Protein AF-A0A851NGW9-F1 (afdb_monomer)

Mean predicted aligned error: 7.96 Å

Solvent-accessible surface area (backbone atoms only — not comparable to full-atom values): 5065 Å² total; per-residue (Å²): 132,86,76,75,72,80,26,52,37,91,88,79,66,53,76,37,100,34,62,71,58,33,55,59,53,52,48,70,71,46,84,75,35,84,35,58,37,87,91,78,63,54,61,23,80,41,63,71,56,38,59,58,49,50,30,74,76,71,65,49,42,86,40,66,36,85,88,78,70,49,60,27,74,42,68,91,70,56,75,129

InterPro domains:
  IPR013087 Zinc finger C2H2-type [PF00096] (7-29)
  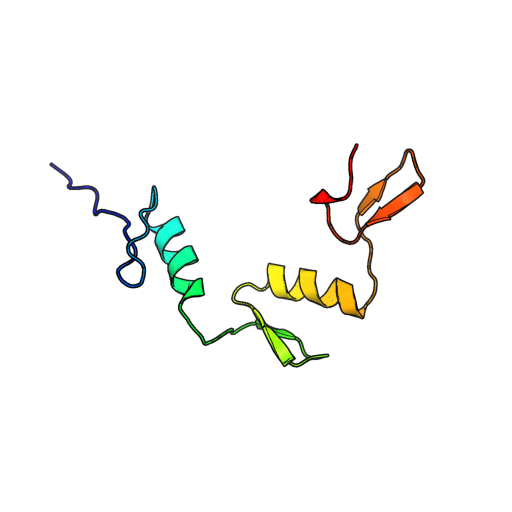IPR013087 Zinc finger C2H2-type [PF00096] (35-57)
  IPR013087 Zinc finger C2H2-type [PF13912] (63-73)
  IPR013087 Zinc finger C2H2-type [PS00028] (7-29)
  IPR013087 Zinc finger C2H2-type [PS00028] (37-57)
  IPR013087 Zinc finger C2H2-type [PS50157] (7-34)
  IPR013087 Zinc finger C2H2-type [PS50157] (35-62)
  IPR013087 Zinc finger C2H2-type [PS50157] (63-80)
  IPR013087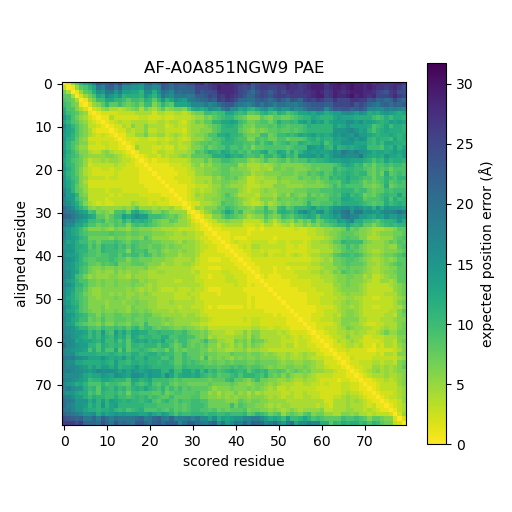 Zinc finger C2H2-type [SM00355] (7-29)
  IPR013087 Zinc finger C2H2-type [SM00355] (35-57)
  IPR036236 Zinc finger C2H2 superfamily [SSF57667] (6-38)
  IPR036236 Zinc finger C2H2 superfamily [SSF57667] (29-79)

Radius of gyration: 18.05 Å; Cα contacts (8 Å, |Δi|>4): 84; chains: 1; bounding box: 45×28×45 Å

Secondary structure (DSSP, 8-state):
-------B-TTT--B-SSHHHHHHHHTTT-S--SEE-TTT--EESSHHHHHHHHHHHH----EE-TTT--EESSGGG---

Structure (mmCIF, N/CA/C/O backbone):
data_AF-A0A851NGW9-F1
#
_entry.id   AF-A0A851NGW9-F1
#
loop_
_atom_site.group_PDB
_atom_site.id
_atom_site.type_symbol
_atom_site.label_atom_id
_atom_site.label_alt_id
_atom_site.label_comp_id
_atom_site.label_asym_id
_atom_site.label_entity_id
_atom_site.label_seq_id
_atom_site.pdbx_PDB_ins_code
_atom_site.Cartn_x
_atom_site.Cartn_y
_atom_site.Cartn_z
_atom_site.occupancy
_atom_site.B_iso_or_equiv
_atom_site.auth_seq_id
_atom_site.auth_comp_id
_atom_site.auth_asym_id
_atom_site.auth_atom_id
_atom_site.pdbx_PDB_model_num
ATOM 1 N N . ALA A 1 1 ? 35.678 4.341 -21.721 1.00 37.28 1 ALA A N 1
ATOM 2 C CA . ALA A 1 1 ? 34.478 5.108 -21.338 1.00 37.28 1 ALA A CA 1
ATOM 3 C C . ALA A 1 1 ? 33.360 4.117 -21.035 1.00 37.28 1 ALA A C 1
ATOM 5 O O . ALA A 1 1 ? 32.841 3.507 -21.960 1.00 37.28 1 ALA A O 1
ATOM 6 N N . ALA A 1 2 ? 33.068 3.856 -19.759 1.00 44.75 2 ALA A N 1
ATOM 7 C CA . ALA A 1 2 ? 31.947 2.995 -19.397 1.00 44.75 2 ALA A CA 1
ATOM 8 C C . ALA A 1 2 ? 30.663 3.802 -19.612 1.00 44.75 2 ALA A C 1
ATOM 10 O O . ALA A 1 2 ? 30.355 4.697 -18.829 1.00 44.75 2 ALA A O 1
ATOM 11 N N . ALA A 1 3 ? 29.971 3.553 -20.722 1.00 50.84 3 ALA A N 1
ATOM 12 C CA . ALA A 1 3 ? 28.655 4.119 -20.956 1.00 50.84 3 ALA A CA 1
ATOM 13 C C . ALA A 1 3 ? 27.715 3.549 -19.889 1.00 50.84 3 A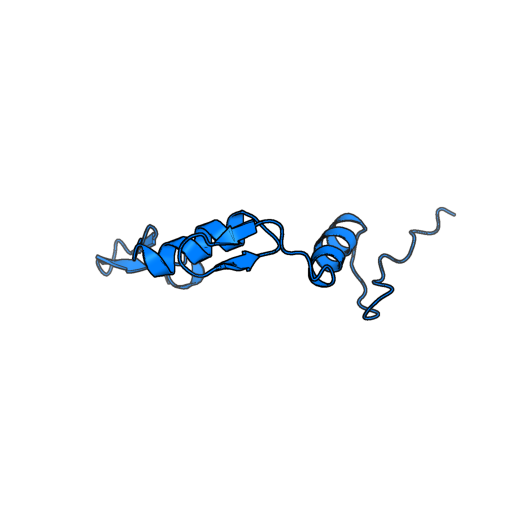LA A C 1
ATOM 15 O O . ALA A 1 3 ? 27.316 2.386 -19.956 1.00 50.84 3 ALA A O 1
ATOM 16 N N . SER A 1 4 ? 27.416 4.348 -18.866 1.00 60.09 4 SER A N 1
ATOM 17 C CA . SER A 1 4 ? 26.357 4.062 -17.906 1.00 60.09 4 SER A CA 1
ATOM 18 C C . SER A 1 4 ? 25.073 3.864 -18.704 1.00 60.09 4 SER A C 1
ATOM 20 O O . SER A 1 4 ? 24.539 4.827 -19.252 1.00 60.09 4 SER A O 1
ATOM 22 N N . ALA A 1 5 ? 24.625 2.615 -18.847 1.00 67.06 5 ALA A N 1
ATOM 23 C CA . ALA A 1 5 ? 23.423 2.302 -19.604 1.00 67.06 5 ALA A CA 1
ATOM 24 C C . ALA A 1 5 ? 22.267 3.175 -19.084 1.00 67.06 5 ALA A C 1
ATOM 26 O O . ALA A 1 5 ? 22.037 3.204 -17.866 1.00 67.06 5 ALA A O 1
ATOM 27 N N . PRO A 1 6 ? 21.557 3.910 -19.961 1.00 71.25 6 PRO A N 1
ATOM 28 C CA . PRO A 1 6 ? 20.438 4.727 -19.531 1.00 71.25 6 PRO A CA 1
ATOM 29 C C . PRO A 1 6 ? 19.409 3.803 -18.886 1.00 71.25 6 PRO A C 1
ATOM 31 O O . PRO A 1 6 ? 18.867 2.900 -19.522 1.00 71.25 6 PRO A O 1
ATOM 34 N N . CYS A 1 7 ? 19.164 3.999 -17.592 1.00 83.12 7 CYS A N 1
ATOM 35 C CA . CYS A 1 7 ? 18.187 3.223 -16.841 1.00 83.12 7 CYS A CA 1
ATOM 36 C C . CYS A 1 7 ? 16.784 3.759 -17.156 1.00 83.12 7 CYS A C 1
ATOM 38 O O . CYS A 1 7 ? 16.112 4.335 -16.302 1.00 83.12 7 CYS A O 1
ATOM 40 N N . GLN A 1 8 ? 16.368 3.599 -18.412 1.00 88.31 8 GLN A N 1
ATOM 41 C CA . GLN A 1 8 ? 15.083 4.034 -18.940 1.00 88.31 8 GLN A CA 1
ATOM 42 C C . GLN A 1 8 ? 14.132 2.845 -19.102 1.00 88.31 8 GLN A C 1
ATOM 44 O O . GLN A 1 8 ? 14.518 1.747 -19.501 1.00 88.31 8 GLN A O 1
ATOM 49 N N . CYS A 1 9 ? 12.860 3.060 -18.786 1.00 89.75 9 CYS A N 1
ATOM 50 C CA . CYS A 1 9 ? 11.816 2.071 -18.986 1.00 89.75 9 CYS A CA 1
ATOM 51 C C . CYS A 1 9 ? 11.393 2.012 -20.452 1.00 89.75 9 CYS A C 1
ATOM 53 O O . CYS A 1 9 ? 10.842 2.979 -20.966 1.00 89.75 9 CYS A O 1
ATOM 55 N N . GLY A 1 10 ? 11.561 0.855 -21.095 1.00 86.88 10 GLY A N 1
ATOM 56 C CA . GLY A 1 10 ? 11.115 0.638 -22.477 1.00 86.88 10 GLY A CA 1
ATOM 57 C C . GLY A 1 10 ? 9.593 0.632 -22.682 1.00 86.88 10 GLY A C 1
ATOM 58 O O . GLY A 1 10 ? 9.148 0.733 -23.814 1.00 86.88 10 GLY A O 1
ATOM 59 N N . VAL A 1 11 ? 8.792 0.538 -21.611 1.00 86.31 11 VAL A N 1
ATOM 60 C CA . VAL A 1 11 ? 7.317 0.506 -21.703 1.00 86.31 11 VAL A CA 1
ATOM 61 C C . VAL A 1 11 ? 6.716 1.912 -21.670 1.00 86.31 11 VAL A C 1
ATOM 63 O O . VAL A 1 11 ? 5.818 2.224 -22.440 1.00 86.31 11 VAL A O 1
ATOM 66 N N . CYS A 1 12 ? 7.197 2.777 -20.773 1.00 90.06 12 CYS A N 1
ATOM 67 C CA . CYS A 1 12 ? 6.613 4.107 -20.546 1.00 90.06 12 CYS A CA 1
ATOM 68 C C . CYS A 1 12 ? 7.613 5.263 -20.689 1.00 90.06 12 CYS A C 1
ATOM 70 O O . CYS A 1 12 ? 7.280 6.406 -20.388 1.00 90.06 12 CYS A O 1
ATOM 72 N N . GLY A 1 13 ? 8.858 4.974 -21.071 1.00 86.00 13 GLY A N 1
ATOM 73 C CA . GLY A 1 13 ? 9.895 5.971 -21.326 1.00 86.00 13 GLY A CA 1
ATOM 74 C C . GLY A 1 13 ? 10.484 6.652 -20.088 1.00 86.00 13 GLY A C 1
ATOM 75 O O . GLY A 1 13 ? 11.358 7.498 -20.249 1.00 86.00 13 GLY A O 1
ATOM 76 N N . LYS A 1 14 ? 10.056 6.310 -18.863 1.00 89.38 14 LYS A N 1
ATOM 77 C CA . LY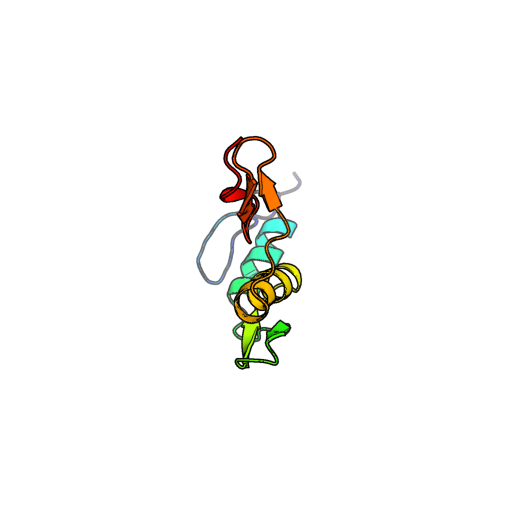S A 1 14 ? 10.554 6.939 -17.624 1.00 89.38 14 LYS A CA 1
ATOM 78 C C . LYS A 1 14 ? 12.027 6.623 -17.363 1.00 89.38 14 LYS A C 1
ATOM 80 O O . LYS A 1 14 ? 12.421 5.460 -17.416 1.00 89.38 14 LYS A O 1
ATOM 85 N N . SER A 1 15 ? 12.799 7.645 -17.003 1.00 89.31 15 SER A N 1
ATOM 86 C CA . SER A 1 15 ? 14.221 7.534 -16.660 1.00 89.31 15 SER A CA 1
ATOM 87 C C . SER A 1 15 ? 14.429 7.432 -15.152 1.00 89.31 15 SER A C 1
ATOM 89 O O . SER A 1 15 ? 13.789 8.138 -14.373 1.00 89.31 15 SER A O 1
ATOM 91 N N . PHE A 1 16 ? 15.346 6.564 -14.740 1.00 88.50 16 PHE A N 1
ATOM 92 C CA . PHE A 1 16 ? 15.692 6.315 -13.346 1.00 88.50 16 PHE A CA 1
ATOM 93 C C . PHE A 1 16 ? 17.190 6.521 -13.131 1.00 88.50 16 PHE A C 1
ATOM 95 O O . PHE A 1 16 ? 17.996 6.250 -14.014 1.00 88.50 16 PHE A O 1
ATOM 102 N N . GLY A 1 17 ? 17.577 6.946 -11.926 1.00 87.75 17 GLY A N 1
ATOM 103 C CA . GLY A 1 17 ? 18.987 7.128 -11.553 1.00 87.75 17 GLY A CA 1
ATOM 104 C C . GLY A 1 17 ? 19.773 5.824 -11.354 1.00 87.75 17 GLY A C 1
ATOM 105 O O . GLY A 1 17 ? 20.933 5.873 -10.967 1.00 87.75 17 GLY A O 1
ATOM 106 N N . GLY A 1 18 ? 19.158 4.655 -11.575 1.00 88.25 18 GLY A N 1
ATOM 107 C CA . GLY A 1 18 ? 19.832 3.367 -11.435 1.00 88.25 18 GLY A CA 1
ATOM 108 C C . GLY A 1 18 ? 18.985 2.166 -11.855 1.00 88.25 18 GLY A C 1
ATOM 109 O O . GLY A 1 18 ? 17.750 2.216 -11.871 1.00 88.25 18 GLY A O 1
ATOM 110 N N . SER A 1 19 ? 19.665 1.057 -12.150 1.00 86.00 19 SER A N 1
ATOM 111 C CA . SER A 1 19 ? 19.066 -0.185 -12.660 1.00 86.00 19 SER A CA 1
ATOM 112 C C . SER A 1 19 ? 18.127 -0.842 -11.648 1.00 86.00 19 SER A C 1
ATOM 114 O O . SER A 1 19 ? 17.068 -1.342 -12.017 1.00 86.00 19 SER A O 1
ATOM 116 N N . ALA A 1 20 ? 18.447 -0.762 -10.353 1.00 87.25 20 ALA A N 1
ATOM 117 C CA . ALA A 1 20 ? 17.579 -1.259 -9.288 1.00 87.25 20 ALA A CA 1
ATOM 118 C C . ALA A 1 20 ? 16.231 -0.515 -9.238 1.00 87.25 20 ALA A C 1
ATOM 120 O O . ALA A 1 20 ? 15.185 -1.138 -9.054 1.00 87.25 20 ALA A O 1
ATOM 121 N N . ALA A 1 21 ? 16.235 0.811 -9.421 1.00 88.81 21 ALA A N 1
ATOM 122 C CA . ALA A 1 21 ? 15.012 1.611 -9.448 1.00 88.81 21 ALA A CA 1
ATOM 123 C C . ALA A 1 21 ? 14.179 1.310 -10.703 1.00 88.81 21 ALA A C 1
ATOM 125 O O . ALA A 1 21 ? 12.966 1.118 -10.596 1.00 88.81 21 ALA A O 1
ATOM 126 N N . LEU A 1 22 ? 14.838 1.165 -11.857 1.00 89.56 22 LEU A N 1
ATOM 127 C CA . LEU A 1 22 ? 14.189 0.740 -13.094 1.00 89.56 22 LEU A CA 1
ATOM 128 C C . LEU A 1 22 ? 13.541 -0.649 -12.954 1.00 89.56 22 LEU A C 1
ATOM 130 O O . LEU A 1 22 ? 12.369 -0.802 -13.288 1.00 89.56 22 LEU A O 1
ATOM 134 N N . GLY A 1 23 ? 14.248 -1.6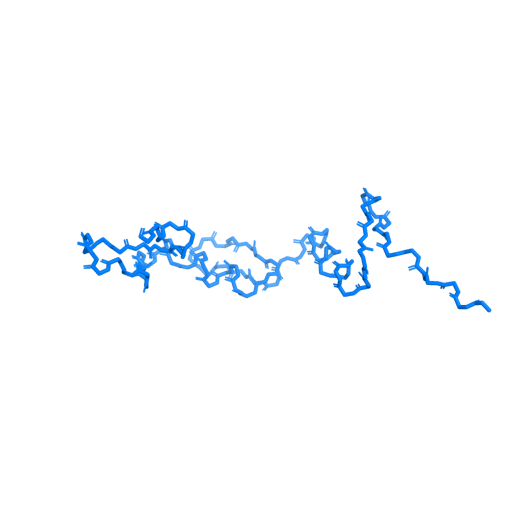41 -12.406 1.00 86.56 23 GLY A N 1
ATOM 135 C CA . GLY A 1 23 ? 13.706 -2.990 -12.210 1.00 86.56 23 GLY A CA 1
ATOM 136 C C . GLY A 1 23 ? 12.507 -3.016 -11.254 1.00 86.56 23 GLY A C 1
ATOM 137 O O . GLY A 1 23 ? 11.518 -3.707 -11.503 1.00 86.56 23 GLY A O 1
ATOM 138 N N . LYS A 1 24 ? 12.530 -2.205 -10.184 1.00 86.94 24 LYS A N 1
ATOM 139 C CA . LYS A 1 24 ? 11.358 -2.022 -9.303 1.00 86.94 24 LYS A CA 1
ATOM 140 C C . LYS A 1 24 ? 10.184 -1.386 -10.042 1.00 86.94 24 LYS A C 1
ATOM 142 O O . LYS A 1 24 ? 9.046 -1.799 -9.831 1.00 86.94 24 LYS A O 1
ATOM 147 N N . HIS A 1 25 ? 10.452 -0.395 -10.885 1.00 88.62 25 HIS A N 1
ATOM 148 C CA . HIS A 1 25 ? 9.425 0.252 -11.687 1.00 88.62 25 HIS A CA 1
ATOM 149 C C . HIS A 1 25 ? 8.821 -0.698 -12.727 1.00 88.62 25 HIS A C 1
ATOM 151 O O . HIS A 1 25 ? 7.605 -0.727 -12.881 1.00 88.62 25 HIS A O 1
ATOM 157 N N . GLN A 1 26 ? 9.637 -1.521 -13.388 1.00 86.12 26 GLN A N 1
ATOM 158 C CA . GLN A 1 26 ? 9.161 -2.502 -14.367 1.00 86.12 26 GLN A CA 1
ATOM 159 C C . GLN A 1 26 ? 8.152 -3.487 -13.766 1.00 86.12 26 GLN A C 1
ATOM 161 O O . GLN A 1 26 ? 7.187 -3.847 -14.432 1.00 86.12 26 GLN A O 1
ATOM 166 N N . LYS A 1 27 ? 8.280 -3.824 -12.475 1.00 85.75 27 LYS A N 1
ATOM 167 C CA . LYS A 1 27 ? 7.273 -4.627 -11.760 1.00 85.75 27 LYS A CA 1
ATOM 168 C C . LYS A 1 27 ? 5.893 -3.975 -11.668 1.00 85.75 27 LYS A C 1
ATOM 170 O O . LYS A 1 27 ? 4.939 -4.653 -11.322 1.00 85.75 27 LYS A O 1
ATOM 175 N N . GLN A 1 28 ? 5.763 -2.675 -11.928 1.00 84.50 28 GLN A N 1
ATOM 176 C CA . GLN A 1 28 ? 4.457 -2.015 -12.012 1.00 84.50 28 GLN A CA 1
ATOM 177 C C . GLN A 1 28 ? 3.736 -2.289 -13.333 1.00 84.50 28 GLN A C 1
ATOM 179 O O . GLN A 1 28 ? 2.516 -2.173 -13.356 1.00 84.50 28 GLN A O 1
ATOM 184 N N . HIS A 1 29 ? 4.474 -2.644 -14.388 1.00 83.94 29 HIS A N 1
ATOM 185 C CA . HIS A 1 29 ? 3.916 -3.004 -15.695 1.00 83.94 29 HIS A CA 1
ATOM 186 C C . HIS A 1 29 ? 3.549 -4.483 -15.792 1.00 83.94 29 HIS A C 1
ATOM 188 O O . HIS A 1 29 ? 2.786 -4.858 -16.670 1.00 83.94 29 HIS A O 1
ATOM 194 N N . LEU A 1 30 ? 4.067 -5.322 -14.890 1.00 79.31 30 LEU A N 1
ATOM 195 C CA . LEU A 1 30 ? 3.586 -6.690 -14.751 1.00 79.31 30 LEU A CA 1
ATOM 196 C C . LEU A 1 30 ? 2.151 -6.644 -14.212 1.00 79.31 30 LEU A C 1
ATOM 198 O O . LEU A 1 30 ? 1.914 -6.239 -13.072 1.00 79.31 30 LEU A O 1
ATOM 202 N N . GLU A 1 31 ? 1.196 -7.050 -15.048 1.00 71.06 31 GLU A N 1
ATOM 203 C CA . GLU A 1 31 ? -0.203 -7.251 -14.647 1.00 71.06 31 GLU A CA 1
ATOM 204 C C . GLU A 1 31 ? -0.324 -8.365 -13.599 1.00 71.06 31 GLU A C 1
ATOM 206 O O . GLU A 1 31 ? -1.215 -8.350 -12.742 1.00 71.06 31 GLU A O 1
ATOM 211 N N . GLU A 1 32 ? 0.630 -9.299 -13.617 1.00 76.94 32 GLU A N 1
ATOM 212 C CA . GLU A 1 32 ? 0.760 -10.356 -12.631 1.00 76.94 32 GLU A CA 1
ATOM 213 C C . GLU A 1 32 ? 1.220 -9.793 -11.288 1.00 76.94 32 GLU A C 1
ATOM 215 O O . GLU A 1 32 ? 2.392 -9.509 -11.040 1.00 76.94 32 GLU A O 1
ATOM 220 N N . LYS A 1 33 ? 0.246 -9.648 -10.394 1.00 85.38 33 LYS A N 1
ATOM 221 C CA . LYS A 1 33 ? 0.435 -9.283 -8.995 1.00 85.38 33 LYS A CA 1
ATOM 222 C C . LYS A 1 33 ? 0.596 -10.551 -8.150 1.00 85.38 33 LYS A C 1
ATOM 224 O O . LYS A 1 33 ? -0.423 -11.166 -7.820 1.00 85.38 33 LYS A O 1
ATOM 229 N N . PRO A 1 34 ? 1.828 -10.942 -7.767 1.00 86.00 34 PRO A N 1
ATOM 230 C CA . PRO A 1 34 ? 2.059 -12.191 -7.040 1.00 86.00 34 PRO A CA 1
ATOM 231 C C . PRO A 1 34 ? 1.460 -12.175 -5.628 1.00 86.00 34 PRO A C 1
ATOM 233 O O . PRO A 1 34 ? 1.108 -13.221 -5.095 1.00 86.00 34 PRO A O 1
ATOM 236 N N . TYR A 1 35 ? 1.301 -10.995 -5.021 1.00 91.31 35 TYR A N 1
ATOM 237 C CA . TYR A 1 35 ? 0.768 -10.864 -3.668 1.00 91.31 35 TYR A CA 1
ATOM 238 C C . TYR A 1 35 ? -0.719 -10.523 -3.723 1.00 91.31 35 TYR A C 1
ATOM 240 O O . TYR A 1 35 ? -1.082 -9.364 -3.920 1.00 91.31 35 TYR A O 1
ATOM 248 N N . LYS A 1 36 ? -1.592 -11.516 -3.553 1.00 92.06 36 LYS A N 1
ATOM 249 C CA . LYS A 1 36 ? -3.050 -11.325 -3.540 1.00 92.06 36 LYS A CA 1
ATOM 250 C C . LYS A 1 36 ? -3.594 -11.311 -2.115 1.00 92.06 36 LYS A C 1
ATOM 252 O O . LYS A 1 36 ? -3.154 -12.072 -1.261 1.00 92.06 36 LYS A O 1
ATOM 257 N N . CYS A 1 37 ? -4.560 -10.436 -1.868 1.00 94.06 37 CYS A N 1
ATOM 258 C CA . CYS A 1 37 ? -5.313 -10.409 -0.624 1.00 94.06 37 CYS A CA 1
ATOM 259 C C . CYS A 1 37 ? -6.327 -11.553 -0.603 1.00 94.06 37 CYS A C 1
ATOM 261 O O . CYS A 1 37 ? -7.122 -11.669 -1.531 1.00 94.06 37 CYS A O 1
ATOM 263 N N . GLY A 1 38 ? -6.301 -12.372 0.451 1.00 92.12 38 GLY A N 1
ATOM 264 C CA . GLY A 1 38 ? -7.260 -13.464 0.634 1.00 92.12 38 GLY A CA 1
ATOM 265 C C . GLY A 1 38 ? -8.688 -12.975 0.883 1.00 92.12 38 GLY A C 1
ATOM 266 O O . GLY A 1 38 ? -9.624 -13.590 0.391 1.00 92.12 38 GLY A O 1
ATOM 267 N N . ASP A 1 39 ? -8.855 -11.841 1.568 1.00 90.88 39 ASP A N 1
ATOM 268 C CA . ASP A 1 39 ? -10.172 -11.318 1.953 1.00 90.88 39 ASP A CA 1
ATOM 269 C C . ASP A 1 39 ? -10.964 -10.711 0.783 1.00 90.88 39 ASP A C 1
ATOM 271 O O . ASP A 1 39 ? -12.185 -10.813 0.737 1.00 90.88 39 ASP A O 1
ATOM 275 N N . CYS A 1 40 ? -10.290 -10.061 -0.173 1.00 93.12 40 CYS A N 1
ATOM 276 C CA . CYS A 1 40 ? -10.958 -9.341 -1.270 1.00 93.12 40 CYS A CA 1
ATOM 277 C C . CYS A 1 40 ? -10.393 -9.631 -2.669 1.00 93.12 40 CYS A C 1
ATOM 279 O O . CYS A 1 40 ? -10.794 -8.997 -3.643 1.00 93.12 40 CYS A O 1
ATOM 281 N N . GLY A 1 41 ? -9.409 -10.526 -2.789 1.00 89.62 41 GLY A N 1
ATOM 282 C CA . GLY A 1 41 ? -8.784 -10.897 -4.064 1.00 89.62 41 GLY A CA 1
ATOM 283 C C . GLY A 1 41 ? -7.864 -9.835 -4.680 1.00 89.62 41 GLY A C 1
ATOM 284 O O . GLY A 1 41 ? -7.274 -10.065 -5.738 1.00 89.62 41 GLY A O 1
ATOM 285 N N . LYS A 1 42 ? -7.699 -8.664 -4.049 1.00 91.00 42 LYS A N 1
ATOM 286 C CA . LYS A 1 42 ? -6.905 -7.560 -4.609 1.00 91.00 42 LYS A CA 1
ATOM 287 C C . LYS A 1 42 ? -5.417 -7.913 -4.679 1.00 91.00 42 LYS A C 1
ATOM 289 O O . LYS A 1 42 ? -4.809 -8.269 -3.674 1.00 91.00 42 LYS A O 1
ATOM 294 N N . GLY A 1 43 ? -4.822 -7.774 -5.865 1.00 90.94 43 GLY A N 1
ATOM 295 C CA . GLY A 1 43 ? -3.402 -8.042 -6.106 1.00 90.94 43 GLY A CA 1
ATOM 296 C C . GLY A 1 43 ? -2.480 -6.828 -5.914 1.00 90.94 43 GLY A C 1
ATOM 297 O O . GLY A 1 43 ? -2.818 -5.696 -6.291 1.00 90.94 43 GLY A O 1
ATOM 298 N N . PHE A 1 44 ? -1.273 -7.091 -5.415 1.00 90.88 44 PHE A N 1
ATOM 299 C CA . PHE A 1 44 ? -0.177 -6.154 -5.191 1.00 90.88 44 PHE A CA 1
ATOM 300 C C . PHE A 1 44 ? 1.149 -6.692 -5.749 1.00 90.88 44 PHE A C 1
ATOM 302 O O . PHE A 1 44 ? 1.407 -7.893 -5.759 1.00 90.88 44 PHE A O 1
ATOM 309 N N . ASN A 1 45 ? 2.026 -5.771 -6.155 1.00 88.94 45 ASN A N 1
ATOM 310 C CA . ASN A 1 45 ? 3.363 -6.095 -6.678 1.00 88.94 45 ASN A CA 1
ATOM 311 C C . ASN A 1 45 ? 4.410 -6.301 -5.574 1.00 88.94 45 ASN A C 1
ATOM 313 O O . ASN A 1 45 ? 5.521 -6.747 -5.845 1.00 88.94 45 ASN A O 1
ATOM 317 N N . TRP A 1 46 ? 4.065 -5.965 -4.326 1.00 89.44 46 TRP A N 1
ATOM 318 C CA . TRP A 1 46 ? 4.971 -6.002 -3.180 1.00 89.44 46 TRP A CA 1
ATOM 319 C C . TRP A 1 46 ? 4.255 -6.537 -1.941 1.00 89.44 46 TRP A C 1
ATOM 321 O O . TRP A 1 46 ? 3.154 -6.078 -1.628 1.00 89.44 46 TRP A O 1
ATOM 331 N N . ASN A 1 47 ? 4.917 -7.424 -1.191 1.00 90.62 47 ASN A N 1
ATOM 332 C CA . ASN A 1 47 ? 4.379 -7.973 0.057 1.00 90.62 47 ASN A CA 1
ATOM 333 C C . ASN A 1 47 ? 4.041 -6.875 1.076 1.00 90.62 47 ASN A C 1
ATOM 335 O O . ASN A 1 47 ? 2.968 -6.873 1.660 1.00 90.62 47 ASN A O 1
ATOM 339 N N . SER A 1 48 ? 4.912 -5.873 1.227 1.00 89.69 48 SER A N 1
ATOM 340 C CA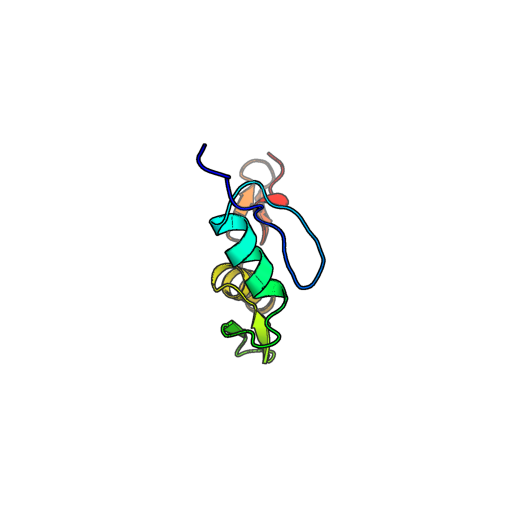 . SER A 1 48 ? 4.680 -4.741 2.135 1.00 89.69 48 SER A CA 1
ATOM 341 C C . SER A 1 48 ? 3.414 -3.945 1.796 1.00 89.69 48 SER A C 1
ATOM 343 O O . SER A 1 48 ? 2.760 -3.402 2.686 1.00 89.69 48 SER A O 1
ATOM 345 N N . HIS A 1 49 ? 3.038 -3.879 0.514 1.00 91.12 49 HIS A N 1
ATOM 346 C CA . HIS A 1 49 ? 1.792 -3.246 0.092 1.00 91.12 49 HIS A CA 1
ATOM 347 C C . HIS A 1 49 ? 0.575 -4.110 0.423 1.00 91.12 49 HIS A C 1
ATOM 349 O O . HIS A 1 49 ? -0.436 -3.545 0.837 1.00 91.12 49 HIS A O 1
ATOM 355 N N . LEU A 1 50 ? 0.680 -5.435 0.274 1.00 93.19 50 LEU A N 1
ATOM 356 C CA . LEU A 1 50 ? -0.364 -6.371 0.690 1.00 93.19 50 LEU A CA 1
ATOM 357 C C . LEU A 1 50 ? -0.568 -6.324 2.210 1.00 93.19 50 LEU A C 1
ATOM 359 O O . LEU A 1 50 ? -1.689 -6.127 2.659 1.00 93.19 50 LEU A O 1
ATOM 363 N N . GLU A 1 51 ? 0.497 -6.409 3.001 1.00 91.00 51 GLU A N 1
ATOM 364 C CA . GLU A 1 51 ? 0.415 -6.341 4.468 1.00 91.00 51 GLU A CA 1
ATOM 365 C C . GLU A 1 51 ? -0.173 -5.003 4.934 1.00 91.00 51 GLU A C 1
ATOM 367 O O . GLU A 1 51 ? -1.068 -4.948 5.775 1.00 91.00 51 GLU A O 1
ATOM 372 N N . ARG A 1 52 ? 0.239 -3.893 4.306 1.00 90.75 52 ARG A N 1
ATOM 373 C CA . ARG A 1 52 ? -0.402 -2.591 4.530 1.00 90.75 52 ARG A CA 1
ATOM 374 C C . ARG A 1 52 ? -1.881 -2.598 4.164 1.00 90.75 52 ARG A C 1
ATOM 376 O O . ARG A 1 52 ? -2.665 -1.967 4.862 1.00 90.75 52 ARG A O 1
ATOM 383 N N . HIS A 1 53 ? -2.246 -3.251 3.069 1.00 92.94 53 HIS A N 1
ATOM 384 C CA . HIS A 1 53 ? -3.635 -3.374 2.667 1.00 92.94 53 HIS A CA 1
ATOM 385 C C . HIS A 1 53 ? -4.434 -4.216 3.661 1.00 92.94 53 HIS A C 1
ATOM 387 O O . HIS A 1 53 ? -5.523 -3.807 4.018 1.00 92.94 53 HIS A O 1
ATOM 393 N N . ARG A 1 54 ? -3.908 -5.317 4.200 1.00 92.25 54 ARG A N 1
ATOM 394 C CA . ARG A 1 54 ? -4.645 -6.151 5.167 1.00 92.25 54 ARG A CA 1
ATOM 395 C C . ARG A 1 54 ? -5.114 -5.381 6.403 1.00 92.25 54 ARG A C 1
ATOM 397 O O . ARG A 1 54 ? -6.186 -5.673 6.921 1.00 92.25 54 ARG A O 1
ATOM 404 N N . ARG A 1 55 ? -4.394 -4.327 6.797 1.00 91.94 55 ARG A N 1
ATOM 405 C CA . ARG A 1 55 ? -4.802 -3.425 7.887 1.00 91.94 55 ARG A CA 1
ATOM 406 C C . ARG A 1 55 ? -6.136 -2.715 7.649 1.00 91.94 55 ARG A C 1
ATOM 408 O O . ARG A 1 55 ? -6.773 -2.313 8.615 1.00 91.94 55 ARG A O 1
ATOM 415 N N . ILE A 1 56 ? -6.586 -2.586 6.397 1.00 90.19 56 ILE A N 1
ATOM 416 C CA . ILE A 1 56 ? -7.918 -2.039 6.098 1.00 90.19 56 ILE A CA 1
ATOM 417 C C . ILE A 1 56 ? -9.045 -3.018 6.441 1.00 90.19 56 ILE A C 1
ATOM 419 O O . ILE A 1 56 ? -10.147 -2.571 6.731 1.00 90.19 56 ILE A O 1
ATOM 423 N N . HIS A 1 57 ? -8.767 -4.326 6.435 1.00 91.56 57 HIS A N 1
ATOM 424 C CA . HIS A 1 57 ? -9.738 -5.364 6.791 1.00 91.56 57 HIS A CA 1
ATOM 425 C C . HIS A 1 57 ? -9.734 -5.628 8.292 1.00 91.56 57 HIS A C 1
ATOM 427 O O . HIS A 1 57 ? -10.789 -5.743 8.903 1.00 91.56 57 HIS A O 1
ATOM 433 N N . THR A 1 58 ? -8.548 -5.673 8.904 1.00 90.00 58 THR A N 1
ATOM 434 C CA . THR A 1 58 ? -8.410 -5.924 10.346 1.00 90.00 58 THR A CA 1
ATOM 435 C C . THR A 1 58 ? -8.658 -4.685 11.205 1.00 90.00 58 THR A C 1
ATOM 437 O O . THR A 1 58 ? -8.841 -4.805 12.412 1.00 90.00 58 THR A O 1
ATOM 440 N N . GLY A 1 59 ? -8.629 -3.486 10.614 1.00 87.94 59 GLY A N 1
ATOM 441 C CA . GLY A 1 59 ? -8.723 -2.224 11.350 1.00 87.94 59 GLY A CA 1
ATOM 442 C C . GLY A 1 59 ? -7.490 -1.916 12.206 1.00 87.94 59 GLY A C 1
ATOM 443 O O . GLY A 1 59 ? -7.547 -1.039 13.068 1.00 87.94 59 GLY A O 1
ATOM 444 N N . GLU A 1 60 ? -6.375 -2.619 11.989 1.00 90.56 60 GLU A N 1
ATOM 445 C CA . GLU A 1 60 ? -5.169 -2.473 12.797 1.00 90.56 60 GLU A CA 1
ATOM 446 C C . GLU A 1 60 ? -4.544 -1.076 12.625 1.00 90.56 60 GLU A C 1
ATOM 448 O O . GLU A 1 60 ? -4.376 -0.547 11.514 1.00 90.56 60 GLU A O 1
ATOM 453 N N . LYS A 1 61 ? -4.188 -0.466 13.755 1.00 89.12 61 LYS A N 1
ATOM 454 C CA . LYS A 1 61 ? -3.652 0.895 13.842 1.00 89.12 61 LYS A CA 1
ATOM 455 C C . LYS A 1 61 ? -2.364 0.900 14.669 1.00 89.12 61 LYS A C 1
ATOM 457 O O . LYS A 1 61 ? -2.380 1.338 15.816 1.00 89.12 61 LYS A O 1
ATOM 462 N N . PRO A 1 62 ? -1.249 0.404 14.107 1.00 87.50 62 PRO A N 1
ATOM 463 C CA . PRO A 1 62 ? -0.003 0.244 14.854 1.00 87.50 62 PRO A CA 1
ATOM 464 C C . PRO A 1 62 ? 0.678 1.574 15.211 1.00 87.50 62 PRO A C 1
ATOM 466 O O . PRO A 1 62 ? 1.563 1.596 16.060 1.00 87.50 62 PRO A O 1
ATOM 469 N N . TYR A 1 63 ? 0.295 2.688 14.579 1.00 89.50 63 TYR A N 1
ATOM 470 C CA . TYR A 1 63 ? 0.929 3.986 14.807 1.00 89.50 63 TYR A CA 1
ATOM 471 C C . TYR A 1 63 ? 0.095 4.832 15.768 1.00 89.50 63 TYR A C 1
ATOM 473 O O . TYR A 1 63 ? -0.876 5.458 15.352 1.00 89.50 63 TYR A O 1
ATOM 481 N N . GLY A 1 64 ? 0.457 4.839 17.050 1.00 89.69 64 GLY A N 1
ATOM 482 C CA . GLY A 1 64 ? -0.166 5.682 18.073 1.00 89.69 64 GLY A CA 1
ATOM 48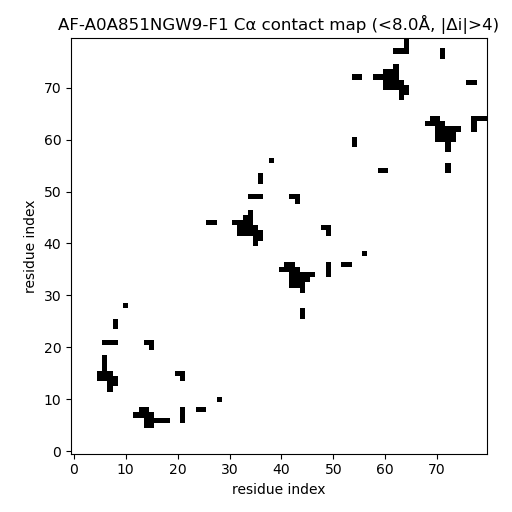3 C C . GLY A 1 64 ? 0.535 7.031 18.228 1.00 89.69 64 GLY A C 1
ATOM 484 O O . GLY A 1 64 ? 1.761 7.085 18.286 1.00 89.69 64 GLY A O 1
ATOM 485 N N . CYS A 1 65 ? -0.240 8.110 18.324 1.00 89.94 65 CYS A N 1
ATOM 486 C CA . CYS A 1 65 ? 0.247 9.414 18.758 1.00 89.94 65 CYS A CA 1
ATOM 487 C C . CYS A 1 65 ? 0.181 9.491 20.290 1.00 89.94 65 CYS A C 1
ATOM 489 O O . CYS A 1 65 ? -0.926 9.412 20.830 1.00 89.94 65 CYS A O 1
ATOM 491 N N . PRO A 1 66 ? 1.317 9.645 20.995 1.00 85.81 66 PRO A N 1
ATOM 492 C CA . PRO A 1 66 ? 1.318 9.729 22.454 1.00 85.81 66 PRO A CA 1
ATOM 493 C C . PRO A 1 66 ? 0.648 11.011 22.968 1.00 85.81 66 PRO A C 1
ATOM 495 O O . PRO A 1 66 ? 0.011 10.975 24.012 1.00 85.81 66 PRO A O 1
ATOM 498 N N . GLU A 1 67 ? 0.721 12.107 22.208 1.00 86.50 67 GLU A N 1
ATOM 499 C CA . GLU A 1 67 ? 0.191 13.414 22.615 1.00 86.50 67 GLU A CA 1
ATOM 500 C C . GLU A 1 67 ? -1.343 13.464 22.558 1.00 86.50 67 GLU A C 1
ATOM 502 O O . GLU A 1 67 ? -1.997 13.937 23.482 1.00 86.50 67 GLU A O 1
ATOM 507 N N . CYS A 1 68 ? -1.944 12.963 21.470 1.00 88.75 68 CYS A N 1
ATOM 508 C CA . CYS A 1 68 ? -3.398 13.021 21.276 1.00 88.75 68 CYS A CA 1
ATOM 509 C C . CYS A 1 68 ? -4.126 11.689 21.518 1.00 88.75 68 CYS A C 1
ATOM 511 O O . CYS A 1 68 ? -5.351 11.636 21.398 1.00 88.75 68 CYS A O 1
ATOM 513 N N . GLY A 1 69 ? -3.398 10.601 21.793 1.00 85.69 69 GLY A N 1
ATOM 514 C CA . GLY A 1 69 ? -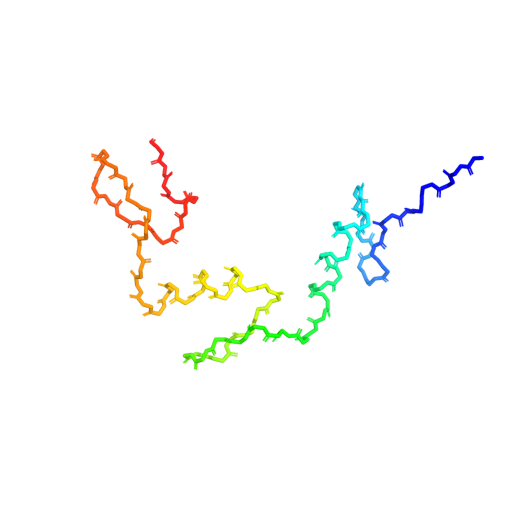3.950 9.261 22.026 1.00 85.69 69 GLY A CA 1
ATOM 515 C C . GLY A 1 69 ? -4.582 8.589 20.798 1.00 85.69 69 GLY A C 1
ATOM 516 O O . GLY A 1 69 ? -5.157 7.508 20.916 1.00 85.69 69 GLY A O 1
ATOM 517 N N . LYS A 1 70 ? -4.511 9.203 19.609 1.00 88.12 70 LYS A N 1
ATOM 518 C CA . LYS A 1 70 ? -5.099 8.652 18.377 1.00 88.12 70 LYS A CA 1
ATOM 519 C C . LYS A 1 70 ? -4.166 7.634 17.732 1.00 88.12 70 LYS A C 1
ATOM 521 O O . LYS A 1 70 ? -2.967 7.870 17.610 1.00 88.12 70 LYS A O 1
ATOM 526 N N . SER A 1 71 ? -4.738 6.535 17.245 1.00 90.12 71 SER A N 1
ATOM 527 C CA . SER A 1 71 ? -4.014 5.511 16.488 1.00 90.12 71 SER A CA 1
ATOM 528 C C . SER A 1 71 ? -4.369 5.550 15.001 1.00 90.12 71 SER A C 1
ATOM 530 O O . SER A 1 71 ? -5.534 5.712 14.620 1.00 90.12 71 SER A O 1
ATOM 532 N N . PHE A 1 72 ? -3.366 5.338 14.155 1.00 87.88 72 PHE A N 1
ATOM 533 C CA . PHE A 1 72 ? -3.455 5.403 12.703 1.00 87.88 72 PHE A CA 1
ATOM 534 C C . PHE A 1 72 ? -2.933 4.123 12.050 1.00 87.88 72 PHE A C 1
ATOM 536 O O . PHE A 1 72 ? -2.005 3.466 12.528 1.00 87.88 72 PHE A O 1
ATOM 543 N N . SER A 1 73 ? -3.510 3.788 10.897 1.00 87.69 73 SER A N 1
ATOM 544 C CA . SER A 1 73 ? -3.070 2.653 10.080 1.00 87.69 73 SER A CA 1
ATOM 545 C C . SER A 1 73 ? -1.866 2.990 9.197 1.00 87.69 73 SER A C 1
ATOM 547 O O . SER A 1 73 ? -1.279 2.090 8.608 1.00 87.69 73 SER A O 1
ATOM 549 N N . TRP A 1 74 ? -1.439 4.250 9.101 1.00 86.75 74 TRP A N 1
ATOM 550 C CA . TRP A 1 74 ? -0.270 4.649 8.311 1.00 86.75 74 TRP A CA 1
ATOM 551 C C . TRP A 1 74 ? 0.604 5.628 9.082 1.00 86.75 74 TRP A C 1
ATOM 553 O O . TRP A 1 74 ? 0.092 6.543 9.717 1.00 86.75 74 TRP A O 1
ATOM 563 N N . SER A 1 75 ? 1.923 5.452 8.982 1.00 85.69 75 SE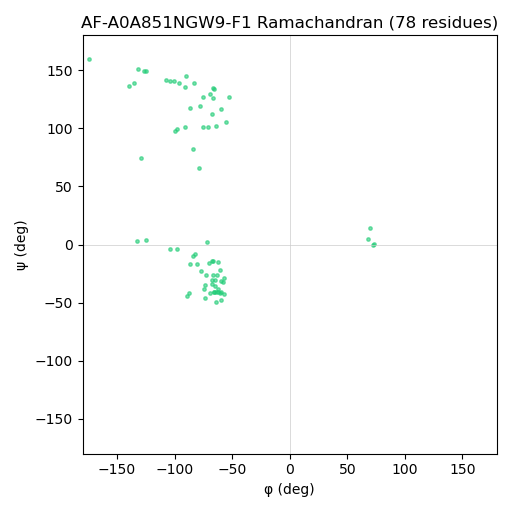R A N 1
ATOM 564 C CA . SER A 1 75 ? 2.898 6.324 9.641 1.00 85.69 75 SER A CA 1
ATOM 565 C C . SER A 1 75 ? 2.850 7.749 9.101 1.00 85.69 75 SER A C 1
ATOM 567 O O . SER A 1 75 ? 3.077 8.684 9.847 1.00 85.69 75 SER A O 1
ATOM 569 N N . SER A 1 76 ? 2.501 7.928 7.825 1.00 85.31 76 SER A N 1
ATOM 570 C CA . SER A 1 76 ? 2.329 9.248 7.211 1.00 85.31 76 SER A CA 1
ATOM 571 C C . SER A 1 76 ? 1.149 10.040 7.772 1.00 85.31 76 SER A C 1
ATOM 573 O O . SER A 1 76 ? 1.043 11.220 7.485 1.00 85.31 76 SER A O 1
ATOM 575 N N . HIS A 1 77 ? 0.235 9.400 8.508 1.00 83.38 77 HIS A N 1
ATOM 576 C CA . HIS A 1 77 ? -0.870 10.084 9.191 1.00 83.38 77 HIS A CA 1
ATOM 577 C C . HIS A 1 77 ? -0.567 10.348 10.667 1.00 83.38 77 HIS A C 1
ATOM 579 O O . HIS A 1 77 ? -1.379 10.956 11.359 1.00 83.38 77 HIS A O 1
ATOM 585 N N . LEU A 1 78 ? 0.579 9.870 11.153 1.00 81.62 78 LEU A N 1
ATOM 586 C CA . LEU A 1 78 ? 1.094 10.223 12.460 1.00 81.62 78 LEU A CA 1
ATOM 587 C C . LEU A 1 78 ? 1.848 11.550 12.318 1.00 81.62 78 LEU A C 1
ATOM 589 O O . LEU A 1 78 ? 3.064 11.567 12.141 1.00 81.62 78 LEU A O 1
ATOM 593 N N . GLU A 1 79 ? 1.107 12.654 12.336 1.00 71.19 79 GLU A N 1
ATOM 594 C CA . GLU A 1 79 ? 1.704 13.982 12.500 1.00 71.19 79 GLU A CA 1
ATOM 595 C C . GLU A 1 79 ? 2.227 14.065 13.948 1.00 71.19 79 GLU A C 1
ATOM 597 O O . GLU A 1 79 ? 1.532 13.641 14.879 1.00 71.19 79 GLU A O 1
ATOM 602 N N . ARG A 1 80 ? 3.491 14.479 14.113 1.00 61.44 80 ARG A N 1
ATOM 603 C CA . ARG A 1 80 ? 4.163 14.581 15.420 1.00 61.44 80 ARG A CA 1
ATOM 604 C C . ARG A 1 80 ? 3.668 15.772 16.218 1.00 61.44 80 ARG A C 1
ATOM 606 O O . ARG A 1 80 ? 3.440 16.830 15.596 1.00 61.44 80 ARG A O 1
#

Foldseek 3Di:
DPPPPFLAAPPPGDTDPDVVVSVVVVLVVPPDQPDAAPVPRDGDSDPVVNVLVVCVVVVDFPAADPVPRDGHSDPVPNDD

Sequence (80 aa):
AAASAPCQCGVCGKSFGGSAALGKHQKQHLEEKPYKCGDCGKGFNWNSHLERHRRIHTGEKPYGCPECGKSFSWSSHLER

Organism: NCBI:txid1118817

Nearest PDB structures (foldseek):
  2i13-assembly2_B  TM=8.243E-01  e=5.596E-08  Mus musculus
  6e93-assembly1_A  TM=7.642E-01  e=5.566E-07  Homo sapiens
  6ml6-assembly1_A  TM=7.588E-01  e=5.191E-07  Mus musculus
  6e94-assembly1_A  TM=7.760E-01  e=1.581E-06  Homo sapiens
  8ssr-assembly2_D  TM=7.582E-01  e=1.276E-05  Homo sapiens

pLDDT: mean 85.09, std 10.38, range [37.28, 94.06]